Protein AF-A0A351RD23-F1 (afdb_monomer_lite)

Secondary structure (DSSP, 8-state):
---HHHHTS-HHHHHHHHHHHHTTS-HHHHHHHTT--GGGHHHHHHHHHT-HHHHHHHHHHHHHHHHHHHHHHHHHHHHTTTS--HHHHHHHHHHHHH-SB-TTSPBPPHHHHHHHHHHHHHHTT-S--------GGGPPPPP---------------

pLDDT: mean 89.77, std 11.48, range [40.06, 98.5]

Structure (mmCIF, N/CA/C/O backbone):
data_AF-A0A351RD23-F1
#
_entry.id   AF-A0A351RD23-F1
#
loop_
_atom_site.group_PDB
_atom_site.id
_atom_site.type_symbol
_atom_site.label_atom_id
_atom_site.label_alt_id
_atom_site.label_comp_id
_atom_site.label_asym_id
_atom_site.label_entity_id
_atom_site.label_seq_id
_atom_site.pdbx_PDB_ins_code
_atom_site.Cartn_x
_atom_site.Cartn_y
_atom_site.Cartn_z
_atom_site.occupancy
_atom_site.B_iso_or_equiv
_atom_site.auth_seq_id
_atom_site.auth_comp_id
_atom_site.auth_asym_id
_atom_site.auth_atom_id
_atom_site.pdbx_PDB_model_num
ATOM 1 N N . MET A 1 1 ? 8.915 -9.075 17.505 1.00 59.72 1 MET A N 1
ATOM 2 C CA . MET A 1 1 ? 8.393 -7.749 17.878 1.00 59.72 1 MET A CA 1
ATOM 3 C C . MET A 1 1 ? 7.141 -8.028 18.682 1.00 59.72 1 MET A C 1
ATOM 5 O O . MET A 1 1 ? 6.246 -8.668 18.143 1.00 59.72 1 MET A O 1
ATOM 9 N N . ASP A 1 2 ? 7.167 -7.741 19.978 1.00 74.44 2 ASP A N 1
ATOM 10 C CA . ASP A 1 2 ? 6.003 -7.931 20.844 1.00 74.44 2 ASP A CA 1
ATOM 11 C C . ASP A 1 2 ? 5.145 -6.666 20.759 1.00 74.44 2 ASP A C 1
ATOM 13 O O . ASP A 1 2 ? 5.681 -5.569 20.907 1.00 74.44 2 ASP A O 1
ATOM 17 N N . PHE A 1 3 ? 3.862 -6.810 20.429 1.00 84.50 3 PHE A N 1
ATOM 18 C CA . PHE A 1 3 ? 2.944 -5.680 20.275 1.00 84.50 3 PHE A CA 1
ATOM 19 C C . PHE A 1 3 ? 2.149 -5.503 21.566 1.00 84.50 3 PHE A C 1
ATOM 21 O O . PHE A 1 3 ? 0.988 -5.916 21.683 1.00 84.50 3 PHE A O 1
ATOM 28 N N . GLU A 1 4 ? 2.820 -4.932 22.556 1.00 90.94 4 GLU A N 1
ATOM 29 C CA . GLU A 1 4 ? 2.365 -4.871 23.940 1.00 90.94 4 GLU A CA 1
ATOM 30 C C . GLU A 1 4 ? 1.127 -3.976 24.118 1.00 90.94 4 GLU A C 1
ATOM 32 O O . GLU A 1 4 ? 0.329 -4.185 25.035 1.00 90.94 4 GLU A O 1
ATOM 37 N N . ALA A 1 5 ? 0.911 -2.980 23.252 1.00 92.56 5 ALA A N 1
ATOM 38 C CA . ALA A 1 5 ? -0.316 -2.185 23.299 1.00 92.56 5 ALA A CA 1
ATOM 39 C C . ALA A 1 5 ? -1.466 -2.844 22.515 1.00 92.56 5 ALA A C 1
ATOM 41 O O . ALA A 1 5 ? -2.612 -2.820 22.975 1.00 92.56 5 ALA A O 1
ATOM 42 N N . LEU A 1 6 ? -1.192 -3.502 21.381 1.00 90.12 6 LEU A N 1
ATOM 43 C CA . LEU A 1 6 ? -2.211 -4.274 20.646 1.00 90.12 6 LEU A CA 1
ATOM 44 C C . LEU A 1 6 ? -2.715 -5.504 21.411 1.00 90.12 6 LEU A C 1
ATOM 46 O O . LEU A 1 6 ? -3.884 -5.883 21.245 1.00 90.12 6 LEU A O 1
ATOM 50 N N . SER A 1 7 ? -1.867 -6.142 22.222 1.00 92.81 7 SER A N 1
ATOM 51 C CA . SER A 1 7 ? -2.231 -7.305 23.046 1.00 92.81 7 SER A CA 1
ATOM 52 C C . SER A 1 7 ? -3.289 -6.952 24.101 1.00 92.81 7 SER A C 1
ATOM 54 O O . SER A 1 7 ? -4.148 -7.776 24.413 1.00 92.81 7 SER A O 1
ATOM 56 N N . LYS A 1 8 ? -3.303 -5.692 24.562 1.00 95.12 8 LYS A N 1
ATOM 57 C CA . LYS A 1 8 ? -4.259 -5.140 25.539 1.00 95.12 8 LYS A CA 1
ATOM 58 C C . LYS A 1 8 ? -5.629 -4.794 24.951 1.00 95.12 8 LYS A C 1
ATOM 60 O O . LYS A 1 8 ? -6.554 -4.490 25.707 1.00 95.12 8 LYS A O 1
ATOM 65 N N . LEU A 1 9 ? -5.784 -4.810 23.625 1.00 96.31 9 LEU A N 1
ATOM 66 C CA . LEU A 1 9 ? -7.067 -4.541 22.975 1.00 96.31 9 LEU A CA 1
ATOM 67 C C . LEU A 1 9 ? -7.957 -5.783 22.934 1.00 96.31 9 LEU A C 1
ATOM 69 O O . LEU A 1 9 ? -7.537 -6.865 22.529 1.00 96.31 9 LEU A O 1
ATOM 73 N N . THR A 1 10 ? -9.241 -5.590 23.239 1.00 96.75 10 THR A N 1
ATOM 74 C CA . THR A 1 10 ? -10.278 -6.583 22.922 1.00 96.75 10 THR A CA 1
ATOM 75 C C . THR A 1 10 ? -10.423 -6.755 21.407 1.00 96.75 10 THR A C 1
ATOM 77 O O . THR A 1 10 ? -10.099 -5.850 20.633 1.00 96.75 10 THR A O 1
ATOM 80 N N . SER A 1 11 ? -11.004 -7.873 20.961 1.00 96.69 11 SER A N 1
ATOM 81 C CA . SER A 1 11 ? -11.217 -8.141 19.531 1.00 96.69 11 SER A CA 1
ATOM 8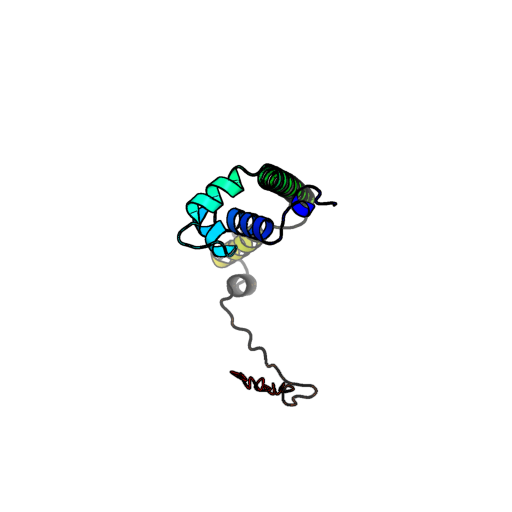2 C C . SER A 1 11 ? -11.983 -7.022 18.812 1.00 96.69 11 SER A C 1
ATOM 84 O O . SER A 1 11 ? -11.607 -6.649 17.704 1.00 96.69 11 SER A O 1
ATOM 86 N N . LYS A 1 12 ? -13.006 -6.424 19.448 1.00 95.94 12 LYS A N 1
ATOM 87 C CA . LYS A 1 12 ? -13.766 -5.304 18.857 1.00 95.94 12 LYS A CA 1
ATOM 88 C C . LYS A 1 12 ? -12.978 -3.993 18.814 1.00 95.94 12 LYS A C 1
ATOM 90 O O . LYS A 1 12 ? -13.067 -3.274 17.825 1.00 95.94 12 LYS A O 1
ATOM 95 N N . GLN A 1 13 ? -12.181 -3.686 19.840 1.00 97.88 13 GLN A N 1
ATOM 96 C CA . GLN A 1 13 ? -11.305 -2.505 19.827 1.00 97.88 13 GLN A CA 1
ATOM 97 C C . GLN A 1 13 ? -10.207 -2.631 18.769 1.00 97.88 13 GLN A C 1
ATOM 99 O O . GLN A 1 13 ? -9.901 -1.659 18.083 1.00 97.88 13 GLN A O 1
ATOM 104 N N . ARG A 1 14 ? -9.644 -3.834 18.608 1.00 97.06 14 ARG A N 1
ATOM 105 C CA . ARG A 1 14 ? -8.671 -4.121 17.553 1.00 97.06 14 ARG A CA 1
ATOM 106 C C . ARG A 1 14 ? -9.303 -3.959 16.175 1.00 97.06 14 ARG A C 1
ATOM 108 O O . ARG A 1 14 ? -8.744 -3.246 15.354 1.00 97.06 14 ARG A O 1
ATOM 115 N N . ALA A 1 15 ? -10.490 -4.532 15.956 1.00 97.62 15 ALA A N 1
ATOM 116 C CA . ALA A 1 15 ? -11.236 -4.353 14.710 1.00 97.62 15 ALA A CA 1
ATOM 117 C C . ALA A 1 15 ? -11.523 -2.869 14.420 1.00 97.62 15 ALA A C 1
ATOM 119 O O . ALA A 1 15 ? -11.322 -2.414 13.296 1.00 97.62 15 ALA A O 1
ATOM 120 N N . PHE A 1 16 ? -11.914 -2.094 15.439 1.00 98.50 16 PHE A N 1
ATOM 121 C CA . PHE A 1 16 ? -12.093 -0.648 15.312 1.00 98.50 16 PHE A CA 1
ATOM 122 C C . PHE A 1 16 ? -10.810 0.041 14.851 1.00 98.50 16 PHE A C 1
ATOM 124 O O . PHE A 1 16 ? -10.842 0.755 13.854 1.00 98.50 16 PHE A O 1
ATOM 131 N N . LEU A 1 17 ? -9.683 -0.203 15.526 1.00 97.25 17 LEU A N 1
ATOM 132 C CA . LEU A 1 17 ? -8.403 0.407 15.168 1.00 97.25 17 LEU A CA 1
ATOM 133 C C . LEU A 1 17 ? -7.969 0.019 13.746 1.00 97.25 17 LEU A C 1
ATOM 135 O O . LEU A 1 17 ? -7.545 0.881 12.981 1.00 97.25 17 LEU A O 1
ATOM 139 N N . THR A 1 18 ? -8.134 -1.249 13.360 1.00 96.81 18 THR A N 1
ATOM 140 C CA . THR A 1 18 ? -7.842 -1.725 12.002 1.00 96.81 18 THR A CA 1
ATOM 141 C C . THR A 1 18 ? -8.657 -0.970 10.953 1.00 96.81 18 THR A C 1
ATOM 143 O O . THR A 1 18 ? -8.088 -0.451 9.993 1.00 96.81 18 THR A O 1
ATOM 146 N N . HIS A 1 19 ? -9.975 -0.857 11.133 1.00 98.12 19 HIS A N 1
ATOM 147 C CA . HIS A 1 19 ? -10.814 -0.131 10.182 1.00 98.12 19 HIS A CA 1
ATOM 148 C C . HIS A 1 19 ? -10.546 1.370 10.187 1.00 98.12 19 HIS A C 1
ATOM 150 O O . HIS A 1 19 ? -10.566 1.982 9.125 1.00 98.12 19 HIS A O 1
ATOM 156 N N . TYR A 1 20 ? -10.250 1.948 11.349 1.00 97.81 20 TYR A N 1
ATOM 157 C CA . TYR A 1 20 ? -9.914 3.361 11.492 1.00 97.81 20 TYR A CA 1
ATOM 158 C C . TYR A 1 20 ? -8.645 3.725 10.718 1.00 97.81 20 TYR A C 1
ATOM 160 O O . TYR A 1 20 ? -8.617 4.712 9.988 1.00 97.81 20 TYR A O 1
ATOM 168 N N . LEU A 1 21 ? -7.603 2.895 10.805 1.00 95.12 21 LEU A N 1
ATOM 169 C CA . LEU A 1 21 ? -6.382 3.089 10.022 1.00 95.12 21 LEU A CA 1
ATOM 170 C C . LEU A 1 21 ? -6.619 2.853 8.521 1.00 95.12 21 LEU A C 1
ATOM 172 O O . LEU A 1 21 ? -6.053 3.563 7.695 1.00 95.12 21 LEU A O 1
ATOM 176 N N . GLY A 1 22 ? -7.476 1.894 8.162 1.00 95.38 22 GLY A N 1
ATOM 177 C CA . GLY A 1 22 ? -7.763 1.548 6.767 1.00 95.38 22 GLY A CA 1
ATOM 178 C C . GLY A 1 22 ? -8.716 2.499 6.034 1.00 95.38 22 GLY A C 1
ATOM 179 O O . GLY A 1 22 ? -8.737 2.500 4.807 1.00 95.38 22 GLY A O 1
ATOM 180 N N . ASN A 1 23 ? -9.512 3.300 6.749 1.00 96.31 23 ASN A N 1
ATOM 181 C CA . ASN A 1 23 ? -10.564 4.137 6.160 1.00 96.31 23 ASN A CA 1
ATOM 182 C C . ASN A 1 23 ? -10.261 5.645 6.174 1.00 96.31 23 ASN A C 1
ATOM 184 O O . ASN A 1 23 ? -11.175 6.451 6.003 1.00 96.31 23 ASN A O 1
ATOM 188 N N . GLY A 1 24 ? -8.997 6.024 6.384 1.00 94.31 24 GLY A N 1
ATOM 189 C CA . GLY A 1 24 ? -8.597 7.428 6.464 1.00 94.31 24 GLY A CA 1
ATOM 190 C C . GLY A 1 24 ? -9.001 8.102 7.776 1.00 94.31 24 GLY A C 1
ATOM 191 O O . GLY A 1 24 ? -9.258 9.300 7.776 1.00 94.31 24 GLY A O 1
ATOM 192 N N . GLN A 1 25 ? -9.047 7.347 8.881 1.00 96.31 25 GLN A N 1
ATOM 193 C CA . GLN A 1 25 ? -9.345 7.852 10.225 1.00 96.31 25 GLN A CA 1
ATOM 194 C C . GLN A 1 25 ? -10.784 8.377 10.384 1.00 96.31 25 GLN A C 1
ATOM 196 O O . GLN A 1 25 ? -11.061 9.313 11.134 1.00 96.31 25 GLN A O 1
ATOM 201 N N . ASP A 1 26 ? -11.740 7.722 9.723 1.00 97.94 26 ASP A N 1
ATOM 202 C CA . ASP A 1 26 ? -13.171 7.942 9.932 1.00 97.94 26 ASP A CA 1
ATOM 203 C C . ASP A 1 26 ? -13.672 7.038 11.069 1.00 97.94 26 ASP A C 1
ATOM 205 O O . ASP A 1 26 ? -13.953 5.846 10.893 1.00 97.94 26 ASP A O 1
ATOM 209 N N . GLY A 1 27 ? -13.785 7.617 12.267 1.00 98.00 27 GLY A N 1
ATOM 210 C CA . GLY A 1 27 ? -14.187 6.896 13.475 1.00 98.00 27 GLY A CA 1
ATOM 211 C C . GLY A 1 27 ? -15.579 6.267 13.379 1.00 98.00 27 GLY A C 1
ATOM 212 O O . GLY A 1 27 ? -15.772 5.138 13.826 1.00 98.00 27 GLY A O 1
ATOM 213 N N . THR A 1 28 ? -16.553 6.947 12.768 1.00 98.19 28 THR A N 1
ATOM 214 C CA . THR A 1 28 ? -17.926 6.418 12.695 1.00 98.19 28 THR A CA 1
ATOM 215 C C . THR A 1 28 ? -17.975 5.204 11.773 1.00 98.19 28 THR A C 1
ATOM 217 O O . THR A 1 28 ? -18.502 4.162 12.167 1.00 98.19 28 THR A O 1
ATOM 220 N N . LYS A 1 29 ? -17.359 5.289 10.585 1.00 98.31 29 LYS A N 1
ATOM 221 C CA . LYS A 1 29 ? -17.266 4.139 9.672 1.00 98.31 29 LYS A CA 1
ATOM 222 C C . LYS A 1 29 ? -16.471 2.988 10.278 1.00 98.31 29 LYS A C 1
ATOM 224 O O . LYS A 1 29 ? -16.842 1.834 10.091 1.00 98.31 29 LYS A O 1
ATOM 229 N N . ALA A 1 30 ? -15.412 3.289 11.029 1.00 98.44 30 ALA A N 1
ATOM 230 C CA . ALA A 1 30 ? -14.609 2.273 11.697 1.00 98.44 30 ALA A CA 1
ATOM 231 C C . ALA A 1 30 ? -15.397 1.534 12.784 1.00 98.44 30 ALA A C 1
ATOM 233 O O . ALA A 1 30 ? -15.301 0.314 12.889 1.00 98.44 30 ALA A O 1
ATOM 234 N N . ALA A 1 31 ? -16.214 2.250 13.564 1.00 98.38 31 ALA A N 1
ATOM 235 C CA . ALA A 1 31 ? -17.080 1.650 14.575 1.00 98.38 31 ALA A CA 1
ATOM 236 C C . ALA A 1 31 ? -18.147 0.742 13.950 1.00 98.38 31 ALA A C 1
ATOM 238 O O . ALA A 1 31 ? -18.345 -0.374 14.429 1.00 98.38 31 ALA A O 1
ATOM 239 N N . ILE A 1 32 ? -18.784 1.171 12.857 1.00 98.25 32 ILE A N 1
ATOM 240 C CA . ILE A 1 32 ? -19.747 0.331 12.125 1.00 98.25 32 ILE A CA 1
ATOM 241 C C . ILE A 1 32 ? -19.055 -0.935 11.608 1.00 98.25 32 ILE A C 1
ATOM 243 O O . ILE A 1 32 ? -19.497 -2.046 11.891 1.00 98.25 32 ILE A O 1
ATOM 247 N N . ALA A 1 33 ? -17.917 -0.779 10.925 1.00 97.88 33 ALA A N 1
ATOM 248 C CA . ALA A 1 33 ? -17.166 -1.900 10.364 1.00 97.88 33 ALA A CA 1
ATOM 249 C C . ALA A 1 33 ? -16.658 -2.880 11.441 1.00 97.88 33 ALA A C 1
ATOM 251 O O . ALA A 1 33 ? -16.645 -4.088 11.229 1.00 97.88 33 ALA A O 1
ATOM 252 N N . ALA A 1 34 ? -16.330 -2.383 12.636 1.00 97.56 34 ALA A N 1
ATOM 253 C CA . ALA A 1 34 ? -15.947 -3.197 13.789 1.00 97.56 34 ALA A CA 1
ATOM 254 C C . ALA A 1 34 ? -17.126 -3.889 14.508 1.00 97.56 34 ALA A C 1
ATOM 256 O O . ALA A 1 34 ? -16.925 -4.556 15.530 1.00 97.56 34 ALA A O 1
ATOM 257 N N . GLY A 1 35 ? -18.358 -3.735 14.012 1.00 96.75 35 GLY A N 1
ATOM 258 C CA . GLY A 1 35 ? -19.550 -4.388 14.554 1.00 96.75 35 GLY A CA 1
ATOM 259 C C . GLY A 1 35 ? -20.121 -3.710 15.804 1.00 96.75 35 GLY A C 1
ATOM 260 O O . GLY A 1 35 ? -20.648 -4.391 16.699 1.00 96.75 35 GLY A O 1
ATOM 261 N N . TYR A 1 36 ? -19.984 -2.386 15.915 1.00 96.56 36 TYR A N 1
ATOM 262 C CA . TYR A 1 36 ? -20.776 -1.574 16.842 1.00 96.56 36 TYR A CA 1
ATOM 263 C C . TYR A 1 36 ? -22.108 -1.177 16.192 1.00 96.56 36 TYR A C 1
ATOM 265 O O . TYR A 1 36 ? -22.224 -1.123 14.976 1.00 96.56 36 TYR A O 1
ATOM 273 N N . SER A 1 37 ? -23.125 -0.900 17.013 1.00 96.56 37 SER A N 1
ATOM 274 C CA . SER A 1 37 ? -24.447 -0.486 16.523 1.00 96.56 37 SER A CA 1
ATOM 275 C C . SER A 1 37 ? -24.363 0.806 15.715 1.00 96.56 37 SER A C 1
ATOM 277 O O . SER A 1 37 ? -23.901 1.815 16.248 1.00 96.56 37 SER A O 1
ATOM 279 N N . ASP A 1 38 ? -24.903 0.802 14.495 1.00 96.88 38 ASP A N 1
ATOM 280 C CA . ASP A 1 38 ? -24.958 1.965 13.600 1.00 96.88 38 ASP A CA 1
ATOM 281 C C . ASP A 1 38 ? -25.535 3.200 14.292 1.00 96.88 38 ASP A C 1
ATOM 283 O O . ASP A 1 38 ? -24.970 4.290 14.228 1.00 96.88 38 ASP A O 1
ATOM 287 N N . LYS A 1 39 ? -26.622 3.013 15.054 1.00 96.69 39 LYS A N 1
ATOM 288 C CA . LYS A 1 39 ? -27.302 4.098 15.781 1.00 96.69 39 LYS A CA 1
ATOM 289 C C . LYS A 1 39 ? -26.420 4.750 16.847 1.00 96.69 39 LYS A C 1
ATOM 291 O O . LYS A 1 39 ? -26.660 5.892 17.222 1.00 96.69 39 LYS A O 1
ATOM 296 N N . ALA A 1 40 ? -25.434 4.023 17.370 1.00 95.38 40 ALA A N 1
ATOM 297 C CA . ALA A 1 40 ? -24.532 4.493 18.416 1.00 95.38 40 ALA A CA 1
ATOM 298 C C . ALA A 1 40 ? -23.080 4.644 17.934 1.00 95.38 40 ALA A C 1
ATOM 300 O O . ALA A 1 40 ? -22.218 4.988 18.744 1.00 95.38 40 ALA A O 1
ATOM 301 N N . ALA A 1 41 ? -22.796 4.404 16.650 1.00 97.25 41 ALA A N 1
ATOM 302 C CA . ALA A 1 41 ? -21.443 4.268 16.126 1.00 97.25 41 ALA A CA 1
ATOM 303 C C . ALA A 1 41 ? -20.585 5.507 16.385 1.00 97.25 41 ALA A C 1
ATOM 305 O O . ALA A 1 41 ? -19.464 5.374 16.862 1.00 97.25 41 ALA A O 1
ATOM 306 N N . SER A 1 42 ? -21.124 6.711 16.182 1.00 97.56 42 SER A N 1
ATOM 307 C CA . SER A 1 42 ? -20.390 7.955 16.449 1.00 97.56 42 SER A CA 1
ATOM 308 C C . SER A 1 42 ? -20.040 8.129 17.930 1.00 97.56 42 SER A C 1
ATOM 310 O O . SER A 1 42 ? -18.925 8.526 18.261 1.00 97.56 42 SER A O 1
ATOM 312 N N . LYS A 1 43 ? -20.954 7.771 18.843 1.00 98.06 43 LYS A N 1
ATOM 313 C CA . LYS A 1 43 ? -20.682 7.811 20.290 1.00 98.06 43 LYS A CA 1
ATOM 314 C C . LYS A 1 43 ? -19.634 6.768 20.681 1.00 98.06 43 LYS A C 1
ATOM 316 O O . LYS A 1 43 ? -18.733 7.075 21.453 1.00 98.06 43 LYS A O 1
ATOM 321 N N . GLN A 1 44 ? -19.735 5.557 20.133 1.00 98.06 44 GLN A N 1
ATOM 322 C CA . GLN A 1 44 ? -18.762 4.489 20.370 1.00 98.06 44 GLN A CA 1
ATOM 323 C C . GLN A 1 44 ? -17.381 4.866 19.838 1.00 98.06 44 GLN A C 1
ATOM 325 O O . GLN A 1 44 ? -16.401 4.720 20.558 1.00 98.06 44 GLN A O 1
ATOM 330 N N . ALA A 1 45 ? -17.306 5.424 18.630 1.00 98.12 45 ALA A N 1
ATOM 331 C CA . ALA A 1 45 ? -16.074 5.934 18.049 1.00 98.12 45 ALA A CA 1
ATOM 332 C C . ALA A 1 45 ? -15.427 6.981 18.959 1.00 98.12 45 ALA A C 1
ATOM 334 O O . ALA A 1 45 ? -14.253 6.857 19.286 1.00 98.12 45 ALA A O 1
ATOM 335 N N . TYR A 1 46 ? -16.201 7.956 19.448 1.00 98.12 46 TYR A N 1
ATOM 336 C CA . TYR A 1 46 ? -15.701 8.945 20.403 1.00 98.12 46 TYR A CA 1
ATOM 337 C C . TYR A 1 46 ? -15.138 8.287 21.672 1.00 98.12 46 TYR A C 1
ATOM 339 O O . TYR A 1 46 ? -14.033 8.612 22.101 1.00 98.12 46 TYR A O 1
ATOM 347 N N . THR A 1 47 ? -15.855 7.330 22.267 1.00 98.12 47 THR A N 1
ATOM 348 C CA . THR A 1 47 ? -15.370 6.603 23.450 1.00 98.12 47 THR A CA 1
ATOM 349 C C . THR A 1 47 ? -14.095 5.807 23.161 1.00 98.12 47 THR A C 1
ATOM 351 O O . THR A 1 47 ? -13.182 5.805 23.981 1.00 98.12 47 THR A O 1
ATOM 354 N N . LEU A 1 48 ? -14.010 5.150 22.004 1.00 98.12 48 LEU A N 1
ATOM 355 C CA . LEU A 1 48 ? -12.858 4.345 21.596 1.00 98.12 48 LEU A CA 1
ATOM 356 C C . LEU A 1 48 ? -11.626 5.207 21.315 1.00 98.12 48 LEU A C 1
ATOM 358 O O . LEU A 1 48 ? -10.539 4.854 21.756 1.00 98.12 48 LEU A O 1
ATOM 362 N N . LEU A 1 49 ? -11.791 6.356 20.660 1.00 97.56 49 LEU A N 1
ATOM 363 C CA . LEU A 1 49 ? -10.696 7.295 20.386 1.00 97.56 49 LEU A CA 1
ATOM 364 C C . LEU A 1 49 ? -10.131 7.943 21.657 1.00 97.56 49 LEU A C 1
ATOM 366 O O . LEU A 1 49 ? -8.974 8.355 21.671 1.00 97.56 49 LEU A O 1
ATOM 370 N N . ASN A 1 50 ? -10.926 7.999 22.728 1.00 97.81 50 ASN A N 1
ATOM 371 C CA . ASN A 1 50 ? -10.499 8.456 24.052 1.00 97.81 50 ASN A CA 1
ATOM 372 C C . ASN A 1 50 ? -10.080 7.305 24.985 1.00 97.81 50 ASN A C 1
ATOM 374 O O . ASN A 1 50 ? -9.735 7.541 26.141 1.00 97.81 50 ASN A O 1
ATOM 378 N N . ASN A 1 51 ? -10.125 6.051 24.523 1.00 97.62 51 ASN A N 1
ATOM 379 C CA . ASN A 1 51 ? -9.704 4.916 25.331 1.00 97.62 51 ASN A CA 1
ATOM 380 C C . ASN A 1 51 ? -8.163 4.840 25.364 1.00 97.62 51 ASN A C 1
ATOM 382 O O . ASN A 1 51 ? -7.547 4.735 24.300 1.00 97.62 51 ASN A O 1
ATOM 386 N N . PRO A 1 52 ? -7.527 4.816 26.550 1.00 97.50 52 PRO A N 1
ATOM 387 C CA . PRO A 1 52 ? -6.069 4.871 26.659 1.00 97.50 52 PRO A CA 1
ATOM 388 C C . PRO A 1 52 ? -5.361 3.674 26.010 1.00 97.50 52 PRO A C 1
ATOM 390 O O . PRO A 1 52 ? -4.292 3.844 25.429 1.00 97.50 52 PRO A O 1
ATOM 393 N N . ASN A 1 53 ? -5.965 2.481 26.023 1.00 96.88 53 ASN A N 1
ATOM 394 C CA . ASN A 1 53 ? -5.377 1.309 25.368 1.00 96.88 53 ASN A CA 1
ATOM 395 C C . ASN A 1 53 ? -5.427 1.445 23.839 1.00 96.88 53 ASN A C 1
ATOM 397 O O . ASN A 1 53 ? -4.469 1.093 23.158 1.00 96.88 53 ASN A O 1
ATOM 401 N N . VAL A 1 54 ? -6.524 1.989 23.294 1.00 97.44 54 VAL A N 1
ATOM 402 C CA . VAL A 1 54 ? -6.661 2.243 21.847 1.00 97.44 54 VAL A CA 1
ATOM 403 C C . VAL A 1 54 ? -5.674 3.317 21.395 1.00 97.44 54 VAL A C 1
ATOM 405 O O . VAL A 1 54 ? -5.035 3.153 20.360 1.00 97.44 54 VAL A O 1
ATOM 408 N N . GLN A 1 55 ? -5.496 4.380 22.182 1.00 97.38 55 GLN A N 1
ATOM 409 C CA . GLN A 1 55 ? -4.514 5.428 21.896 1.00 97.38 55 GLN A CA 1
ATOM 410 C C . GLN A 1 55 ? -3.075 4.903 21.936 1.00 97.38 55 GLN A C 1
ATOM 412 O O . GLN A 1 55 ? -2.292 5.200 21.036 1.00 97.38 55 GLN A O 1
ATOM 417 N N . ALA A 1 56 ? -2.736 4.087 22.939 1.00 96.50 56 ALA A N 1
ATOM 418 C CA . ALA A 1 56 ? -1.422 3.458 23.033 1.00 96.50 56 ALA A CA 1
ATOM 419 C C . ALA A 1 56 ? -1.146 2.549 21.825 1.00 96.50 56 ALA A C 1
ATOM 421 O O . ALA A 1 56 ? -0.090 2.654 21.208 1.00 96.50 56 ALA A O 1
ATOM 422 N N . ALA A 1 57 ? -2.120 1.721 21.437 1.00 96.25 57 ALA A N 1
ATOM 423 C CA . ALA A 1 57 ? -2.010 0.851 20.270 1.00 96.25 57 ALA A CA 1
ATOM 424 C C . ALA A 1 57 ? -1.909 1.632 18.951 1.00 96.25 57 ALA A C 1
ATOM 426 O O . ALA A 1 57 ? -1.155 1.248 18.061 1.00 96.25 57 ALA A O 1
ATOM 427 N N . TRP A 1 58 ? -2.632 2.746 18.811 1.00 95.81 58 TRP A N 1
ATOM 428 C CA . TRP A 1 58 ? -2.498 3.613 17.640 1.00 95.81 58 TRP A CA 1
ATOM 429 C C . TRP A 1 58 ? -1.091 4.214 17.549 1.00 95.81 58 TRP A C 1
ATOM 431 O O . TRP A 1 58 ? -0.480 4.182 16.479 1.00 95.81 58 TRP A O 1
ATOM 441 N N . LYS A 1 59 ? -0.553 4.705 18.669 1.00 94.62 59 LYS A N 1
ATOM 442 C CA . LYS A 1 59 ? 0.810 5.239 18.726 1.00 94.62 59 LYS A CA 1
ATOM 443 C C . LYS A 1 59 ? 1.851 4.175 18.364 1.00 94.62 59 LYS A C 1
ATOM 445 O O . LYS A 1 59 ? 2.671 4.430 17.488 1.00 94.62 59 LYS A O 1
ATOM 450 N N . GLU A 1 60 ? 1.763 2.986 18.962 1.00 93.88 60 GLU A N 1
ATOM 451 C CA . GLU A 1 60 ? 2.637 1.840 18.658 1.00 93.88 60 GLU A CA 1
ATOM 452 C C . GLU A 1 60 ? 2.605 1.498 17.156 1.00 93.88 60 GLU A C 1
ATOM 454 O O . GLU A 1 60 ? 3.647 1.370 16.515 1.00 93.88 60 GLU A O 1
ATOM 459 N N . MET A 1 61 ? 1.414 1.453 16.546 1.00 91.44 61 MET A N 1
ATOM 460 C CA . MET A 1 61 ? 1.267 1.220 15.103 1.00 91.44 61 MET A CA 1
ATOM 461 C C . MET A 1 61 ? 1.885 2.331 14.244 1.00 91.44 61 MET A C 1
ATOM 463 O O . MET A 1 61 ? 2.449 2.050 13.183 1.00 91.44 61 MET A O 1
ATOM 467 N N . GLY A 1 62 ? 1.796 3.589 14.679 1.00 90.12 62 GLY A N 1
ATOM 468 C CA . GLY A 1 62 ? 2.428 4.724 14.003 1.00 90.12 62 GLY A CA 1
ATOM 469 C C . GLY A 1 62 ? 3.957 4.661 14.052 1.00 90.12 62 GLY A C 1
ATOM 470 O O . GLY A 1 62 ? 4.618 4.912 13.042 1.00 90.12 62 GLY A O 1
ATOM 471 N N . GLU A 1 63 ? 4.520 4.272 15.195 1.00 90.75 63 GLU A N 1
ATOM 472 C CA . GLU A 1 63 ? 5.964 4.091 15.378 1.00 90.75 63 GLU A CA 1
ATOM 473 C C . GLU A 1 63 ? 6.489 2.956 14.495 1.00 90.75 63 GLU A C 1
ATOM 475 O O . GLU A 1 63 ? 7.420 3.167 13.720 1.00 90.75 63 GLU A O 1
ATOM 480 N N . VAL A 1 64 ? 5.823 1.797 14.503 1.00 89.62 64 VAL A N 1
ATOM 481 C CA . VAL A 1 64 ? 6.179 0.656 13.643 1.00 89.62 64 VAL A CA 1
ATOM 482 C C . VAL A 1 64 ? 6.095 1.026 12.163 1.00 89.62 64 VAL A C 1
ATOM 484 O O . VAL A 1 64 ? 6.999 0.695 11.396 1.00 89.62 64 VAL A O 1
ATOM 487 N N . THR A 1 65 ? 5.048 1.748 11.753 1.00 89.12 65 THR A N 1
ATOM 488 C CA . THR A 1 65 ? 4.904 2.217 10.365 1.00 89.12 65 THR A CA 1
ATOM 489 C C . THR A 1 65 ? 6.050 3.150 9.976 1.00 89.12 65 THR A C 1
ATOM 491 O O . THR A 1 65 ? 6.604 3.017 8.886 1.00 89.12 65 THR A O 1
ATOM 494 N N . SER A 1 66 ? 6.442 4.057 10.872 1.00 89.38 66 SER A N 1
ATOM 495 C CA . SER A 1 66 ? 7.543 4.999 10.646 1.00 89.38 66 SER A CA 1
ATOM 496 C C . SER A 1 66 ? 8.894 4.285 10.564 1.00 89.38 66 SER A C 1
ATOM 498 O O . SER A 1 66 ? 9.672 4.557 9.652 1.00 89.38 66 SER A O 1
ATOM 500 N N . SER A 1 67 ? 9.160 3.325 11.454 1.00 89.94 67 SER A N 1
ATOM 501 C CA . SER A 1 67 ? 10.375 2.502 11.414 1.00 89.94 67 SER A CA 1
ATOM 502 C C . SER A 1 67 ? 10.436 1.635 10.160 1.00 89.94 67 SER A C 1
ATOM 504 O O . SER A 1 67 ? 11.470 1.582 9.502 1.00 89.94 67 SER A O 1
ATOM 506 N N . HIS A 1 68 ? 9.327 0.991 9.786 1.00 90.19 68 HIS A N 1
ATOM 507 C CA . HIS A 1 68 ? 9.252 0.214 8.552 1.00 90.19 68 HIS A CA 1
ATOM 508 C C . HIS A 1 68 ? 9.484 1.103 7.326 1.00 90.19 68 HIS A C 1
ATOM 510 O O . HIS A 1 68 ? 10.236 0.729 6.431 1.00 90.19 68 HIS A O 1
ATOM 516 N N . HIS A 1 69 ? 8.896 2.302 7.303 1.00 90.12 69 HIS A N 1
ATOM 517 C CA . HIS A 1 69 ? 9.138 3.272 6.242 1.00 90.12 69 HIS A CA 1
ATOM 518 C C . HIS A 1 69 ? 10.615 3.679 6.163 1.00 90.12 69 HIS A C 1
ATOM 520 O O . HIS A 1 69 ? 11.176 3.664 5.072 1.00 90.12 69 HIS A O 1
ATOM 526 N N . ALA A 1 70 ? 11.258 3.975 7.295 1.00 92.31 70 ALA A N 1
ATOM 527 C CA . ALA A 1 70 ? 12.676 4.326 7.340 1.00 92.31 70 ALA A CA 1
ATOM 528 C C . ALA A 1 70 ? 13.567 3.202 6.789 1.00 92.31 70 ALA A C 1
ATOM 530 O O . ALA A 1 70 ? 14.402 3.463 5.930 1.00 92.31 70 ALA A O 1
ATOM 531 N N . ILE A 1 71 ? 13.327 1.953 7.200 1.00 93.19 71 ILE A N 1
ATOM 532 C CA . ILE A 1 71 ? 14.065 0.781 6.701 1.00 93.19 71 ILE A CA 1
ATOM 533 C C . ILE A 1 71 ? 13.861 0.610 5.192 1.00 93.19 71 ILE A C 1
ATOM 535 O O . ILE A 1 71 ? 14.813 0.381 4.452 1.00 93.19 71 ILE A O 1
ATOM 539 N N . VAL A 1 72 ? 12.620 0.729 4.708 1.00 90.75 72 VAL A N 1
ATOM 540 C CA . VAL A 1 72 ? 12.326 0.631 3.270 1.00 90.75 72 VAL A CA 1
ATOM 541 C C . VAL A 1 72 ? 13.042 1.732 2.489 1.00 90.75 72 VAL A C 1
ATOM 543 O O . VAL A 1 72 ? 13.538 1.469 1.395 1.00 90.75 72 VAL A O 1
ATOM 546 N N . THR A 1 73 ? 13.105 2.947 3.029 1.00 91.50 73 THR A N 1
ATOM 547 C CA . THR A 1 73 ? 13.836 4.065 2.423 1.00 91.50 73 THR A CA 1
ATOM 548 C C . THR A 1 73 ? 15.340 3.805 2.409 1.00 91.50 73 THR A C 1
ATOM 550 O O . THR A 1 73 ? 15.946 3.923 1.351 1.00 91.50 73 THR A O 1
ATOM 553 N N . GLU A 1 74 ? 15.923 3.347 3.516 1.00 93.31 74 GLU A N 1
ATOM 554 C CA . GLU A 1 74 ? 17.347 3.003 3.600 1.00 93.31 74 GLU A CA 1
ATOM 555 C C . GLU A 1 74 ? 17.725 1.902 2.602 1.00 93.31 74 GLU A C 1
ATOM 557 O O . GLU A 1 74 ? 18.687 2.047 1.853 1.00 93.31 74 GLU A O 1
ATOM 562 N N . ILE A 1 75 ? 16.928 0.831 2.512 1.00 91.00 75 ILE A N 1
ATOM 563 C CA . ILE A 1 75 ? 17.130 -0.228 1.514 1.00 91.00 75 ILE A CA 1
ATOM 564 C C . ILE A 1 75 ? 17.046 0.367 0.105 1.00 91.00 75 ILE A C 1
ATOM 566 O O . ILE A 1 75 ? 17.902 0.100 -0.736 1.00 91.00 75 ILE A O 1
ATOM 570 N N . ARG A 1 76 ? 16.037 1.198 -0.182 1.00 88.38 76 ARG A N 1
ATOM 571 C CA . ARG A 1 76 ? 15.925 1.842 -1.499 1.00 88.38 76 ARG A CA 1
ATOM 572 C C . ARG A 1 76 ? 17.167 2.659 -1.832 1.00 88.38 76 ARG A C 1
ATOM 574 O O . ARG A 1 76 ? 17.675 2.512 -2.934 1.00 88.38 76 ARG A O 1
ATOM 581 N N . GLU A 1 77 ? 17.668 3.465 -0.904 1.00 90.88 77 GLU A N 1
ATOM 582 C CA . GLU A 1 77 ? 18.863 4.292 -1.099 1.00 90.88 77 GLU A CA 1
ATOM 583 C C . GLU A 1 77 ? 20.130 3.444 -1.268 1.00 90.88 77 GLU A C 1
ATOM 585 O O . GLU A 1 77 ? 20.905 3.677 -2.196 1.00 90.88 77 GLU A O 1
ATOM 590 N N . GLN A 1 78 ? 20.308 2.411 -0.439 1.00 91.50 78 GLN A N 1
ATOM 591 C CA . GLN A 1 78 ? 21.447 1.495 -0.501 1.00 91.50 78 GLN A CA 1
ATOM 592 C C . GLN A 1 78 ? 21.551 0.801 -1.865 1.00 91.50 78 GLN A C 1
ATOM 594 O O . GLN A 1 78 ? 22.648 0.632 -2.402 1.00 91.50 78 GLN A O 1
ATOM 599 N N . TYR A 1 79 ? 20.416 0.372 -2.420 1.00 88.12 79 TYR A N 1
ATOM 600 C CA . TYR A 1 79 ? 20.385 -0.396 -3.662 1.00 88.12 79 TYR A CA 1
ATOM 601 C C . TYR A 1 79 ? 20.072 0.444 -4.909 1.00 88.12 79 TYR A C 1
ATOM 603 O O . TYR A 1 79 ? 20.174 -0.095 -6.010 1.00 88.12 79 TYR A O 1
ATOM 611 N N . ALA A 1 80 ? 19.772 1.744 -4.780 1.00 86.50 80 ALA A N 1
ATOM 612 C CA . ALA A 1 80 ? 19.400 2.617 -5.902 1.00 86.50 80 ALA A CA 1
ATOM 613 C C . ALA A 1 80 ? 20.454 2.664 -7.020 1.00 86.50 80 ALA A C 1
ATOM 615 O O . ALA A 1 80 ? 20.106 2.728 -8.193 1.00 86.50 80 ALA A O 1
ATOM 616 N N . ALA A 1 81 ? 21.744 2.585 -6.681 1.00 87.12 81 ALA A N 1
ATOM 617 C CA . ALA A 1 81 ? 22.818 2.591 -7.677 1.00 87.12 81 ALA A CA 1
ATOM 618 C C . ALA A 1 81 ? 22.920 1.282 -8.487 1.00 87.12 81 ALA A C 1
ATOM 620 O O . ALA A 1 81 ? 23.500 1.271 -9.569 1.00 87.12 81 ALA A O 1
ATOM 621 N N . ASN A 1 82 ? 22.383 0.176 -7.960 1.00 91.44 82 ASN A N 1
ATOM 622 C CA . ASN A 1 82 ? 22.558 -1.165 -8.525 1.00 91.44 82 ASN A CA 1
ATOM 623 C C . ASN A 1 82 ? 21.266 -1.739 -9.115 1.00 91.44 82 ASN A C 1
ATOM 625 O O . ASN A 1 82 ? 21.317 -2.622 -9.970 1.00 91.44 82 ASN A O 1
ATOM 629 N N . ILE A 1 83 ? 20.111 -1.281 -8.636 1.00 90.81 83 ILE A N 1
ATOM 630 C CA . ILE A 1 83 ? 18.798 -1.789 -9.019 1.00 90.81 83 ILE A CA 1
ATOM 631 C C . ILE A 1 83 ? 17.971 -0.617 -9.529 1.00 90.81 83 ILE A C 1
ATOM 633 O O . ILE A 1 83 ? 17.552 0.238 -8.753 1.00 90.81 83 ILE A O 1
ATOM 637 N N . ALA A 1 84 ? 17.694 -0.621 -10.832 1.00 90.75 84 ALA A N 1
ATOM 638 C CA . ALA A 1 84 ? 16.773 0.335 -11.424 1.00 90.75 84 ALA A CA 1
ATOM 639 C C . ALA A 1 84 ? 15.368 0.150 -10.835 1.00 90.75 84 ALA A C 1
ATOM 641 O O . ALA A 1 84 ? 14.845 -0.967 -10.744 1.00 90.75 84 ALA A O 1
ATOM 642 N N . SER A 1 85 ? 14.734 1.256 -10.466 1.00 90.44 85 SER A N 1
ATOM 643 C CA . SER A 1 85 ? 13.332 1.267 -10.081 1.00 90.44 85 SER A CA 1
ATOM 644 C C . SER A 1 85 ? 12.437 0.918 -11.272 1.00 90.44 85 SER A C 1
ATOM 646 O O . SER A 1 85 ? 12.784 1.103 -12.440 1.00 90.44 85 SER A O 1
ATOM 648 N N . ILE A 1 86 ? 11.221 0.456 -10.978 1.00 92.75 86 ILE A N 1
ATOM 649 C CA . ILE A 1 86 ? 10.216 0.194 -12.015 1.00 92.75 86 ILE A CA 1
ATOM 650 C C . ILE A 1 86 ? 9.939 1.433 -12.882 1.00 92.75 86 ILE A C 1
ATOM 652 O O . ILE A 1 86 ? 9.714 1.294 -14.081 1.00 92.75 86 ILE A O 1
ATOM 656 N N . PHE A 1 87 ? 10.012 2.635 -12.301 1.00 92.94 87 PHE A N 1
ATOM 657 C CA . PHE A 1 87 ? 9.806 3.893 -13.016 1.00 92.94 87 PHE A CA 1
ATOM 658 C C . PHE A 1 87 ? 10.938 4.177 -14.003 1.00 92.94 87 PHE A C 1
ATOM 660 O O . PHE A 1 87 ? 10.662 4.524 -15.147 1.00 92.94 87 PHE A O 1
ATOM 667 N N . GLU A 1 88 ? 12.193 3.960 -13.605 1.00 93.12 88 GLU A N 1
ATOM 668 C CA . GLU A 1 88 ? 13.349 4.109 -14.500 1.00 93.12 88 GLU A CA 1
ATOM 669 C C . GLU A 1 88 ? 13.292 3.107 -15.659 1.00 93.12 88 GLU A C 1
ATOM 671 O O . GLU A 1 88 ? 13.531 3.468 -16.812 1.00 93.12 88 GLU A O 1
ATOM 676 N N . ILE A 1 89 ? 12.901 1.858 -15.383 1.00 94.94 89 ILE A N 1
ATOM 677 C CA . ILE A 1 89 ? 12.736 0.821 -16.412 1.00 94.94 89 ILE A CA 1
ATOM 678 C C . ILE A 1 89 ? 11.621 1.201 -17.404 1.00 94.94 89 ILE A C 1
ATOM 680 O O . ILE A 1 89 ? 11.811 1.118 -18.621 1.00 94.94 89 ILE A O 1
ATOM 684 N N . GLN A 1 90 ? 10.464 1.649 -16.906 1.00 96.81 90 GLN A N 1
ATOM 685 C CA . GLN A 1 90 ? 9.351 2.109 -17.744 1.00 96.81 90 GLN A CA 1
ATOM 686 C C . GLN A 1 90 ? 9.719 3.352 -18.560 1.00 96.81 90 GLN A C 1
ATOM 688 O O . GLN A 1 90 ? 9.343 3.454 -19.732 1.00 96.81 90 GLN A O 1
ATOM 693 N N . GLU A 1 91 ? 10.452 4.297 -17.970 1.00 95.00 91 GLU 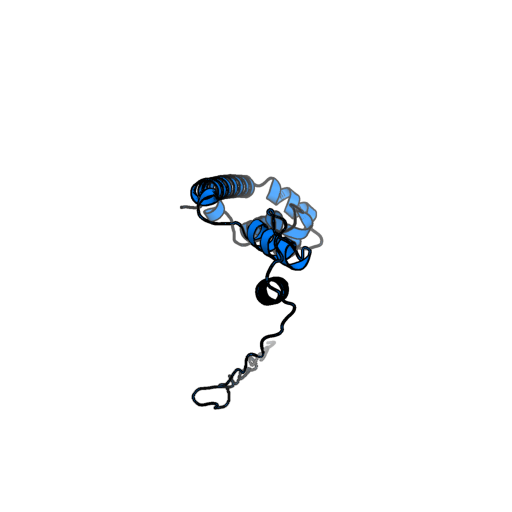A N 1
ATOM 694 C CA . GLU A 1 91 ? 10.939 5.488 -18.660 1.00 95.00 91 GLU A CA 1
ATOM 695 C C . GLU A 1 91 ? 11.892 5.099 -19.794 1.00 95.00 91 GLU A C 1
ATOM 697 O O . GLU A 1 91 ? 11.737 5.579 -20.919 1.00 95.00 91 GLU A O 1
ATOM 702 N N . PHE A 1 92 ? 12.827 4.181 -19.532 1.00 94.38 92 PHE A N 1
ATOM 703 C CA . PHE A 1 92 ? 13.749 3.657 -20.535 1.00 94.38 92 PHE A CA 1
ATOM 704 C C . PHE A 1 92 ? 13.003 3.033 -21.721 1.00 94.38 92 PHE A C 1
ATOM 706 O O . PHE A 1 92 ? 13.219 3.437 -22.866 1.00 94.38 92 PHE A O 1
ATOM 713 N N . TRP A 1 93 ? 12.067 2.112 -21.473 1.00 95.81 93 TRP A N 1
ATOM 714 C CA . TRP A 1 93 ? 11.260 1.534 -22.552 1.00 95.81 93 TRP A CA 1
ATOM 715 C C . TRP A 1 93 ? 10.442 2.600 -23.285 1.00 95.81 93 TRP A C 1
ATOM 717 O O . TRP A 1 93 ? 10.388 2.597 -24.513 1.00 95.81 93 TRP A O 1
ATOM 727 N N . THR A 1 94 ? 9.863 3.563 -22.564 1.00 95.44 94 THR A N 1
ATOM 728 C CA . THR A 1 94 ? 9.078 4.651 -23.166 1.00 95.44 94 THR A CA 1
ATOM 729 C C . THR A 1 94 ? 9.932 5.509 -24.098 1.00 95.44 94 THR A C 1
ATOM 731 O O . THR A 1 94 ? 9.483 5.857 -25.194 1.00 95.44 94 THR A O 1
ATOM 734 N N . LYS A 1 95 ? 11.175 5.821 -23.710 1.00 94.38 95 LYS A N 1
ATOM 735 C CA . LYS A 1 95 ? 12.141 6.543 -24.552 1.00 94.38 95 LYS A CA 1
ATOM 736 C C . LYS A 1 95 ? 12.436 5.775 -25.842 1.00 94.38 95 LYS A C 1
ATOM 738 O O . LYS A 1 95 ? 12.357 6.371 -26.917 1.00 94.38 95 LYS A O 1
ATOM 743 N N . LEU A 1 96 ? 12.683 4.464 -25.759 1.00 94.62 96 LEU A N 1
ATOM 744 C CA . LEU A 1 96 ? 12.915 3.615 -26.938 1.00 94.62 96 LEU A CA 1
ATOM 745 C C . LEU A 1 96 ? 11.709 3.583 -27.886 1.00 94.62 96 LEU A C 1
ATOM 747 O O . LEU A 1 96 ? 11.866 3.603 -29.106 1.00 94.62 96 LEU A O 1
ATOM 751 N N . VAL A 1 97 ? 10.489 3.544 -27.349 1.00 94.25 97 VAL A N 1
ATOM 752 C CA . VAL A 1 97 ? 9.277 3.539 -28.179 1.00 94.25 97 VAL A CA 1
ATOM 753 C C . VAL A 1 97 ? 9.087 4.886 -28.880 1.00 94.25 97 VAL A C 1
ATOM 755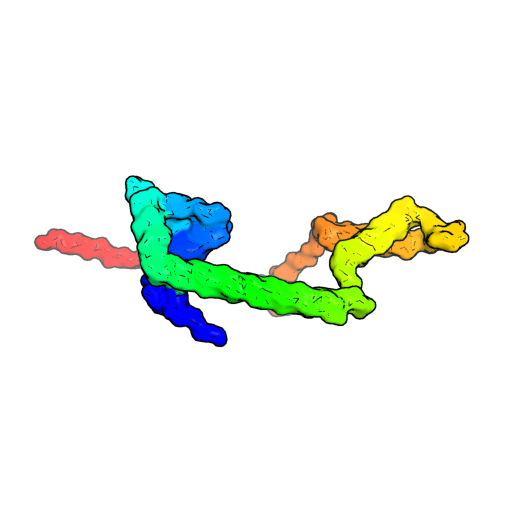 O O . VAL A 1 97 ? 8.796 4.919 -30.079 1.00 94.25 97 VAL A O 1
ATOM 758 N N . ARG A 1 98 ? 9.283 6.000 -28.165 1.00 93.75 98 ARG A N 1
ATOM 759 C CA . ARG A 1 98 ? 9.034 7.357 -28.681 1.00 93.75 98 ARG A CA 1
ATOM 760 C C . ARG A 1 98 ? 10.111 7.868 -29.637 1.00 93.75 98 ARG A C 1
ATOM 762 O O . ARG A 1 98 ? 9.775 8.620 -30.547 1.00 93.75 98 ARG A O 1
ATOM 769 N N . SER A 1 99 ? 11.369 7.471 -29.457 1.00 91.38 99 SER A N 1
ATOM 770 C CA . SER A 1 99 ? 12.475 7.881 -30.327 1.00 91.38 99 SER A CA 1
ATOM 771 C C . SER A 1 99 ? 12.821 6.802 -31.352 1.00 91.38 99 SER A C 1
ATOM 773 O O . SER A 1 99 ? 12.725 5.611 -31.076 1.00 91.38 99 SER A O 1
ATOM 775 N N . ASN A 1 100 ? 13.257 7.205 -32.545 1.00 89.31 100 ASN A N 1
ATOM 776 C CA . ASN A 1 100 ? 13.890 6.308 -33.517 1.00 89.31 100 ASN A CA 1
ATOM 777 C C . ASN A 1 100 ? 15.419 6.442 -33.536 1.00 89.31 100 ASN A C 1
ATOM 779 O O . ASN A 1 100 ? 16.064 5.716 -34.289 1.00 89.31 100 ASN A O 1
ATOM 783 N N . LYS A 1 101 ? 15.978 7.346 -32.723 1.00 91.75 101 LYS A N 1
ATOM 784 C CA . LYS A 1 101 ? 17.41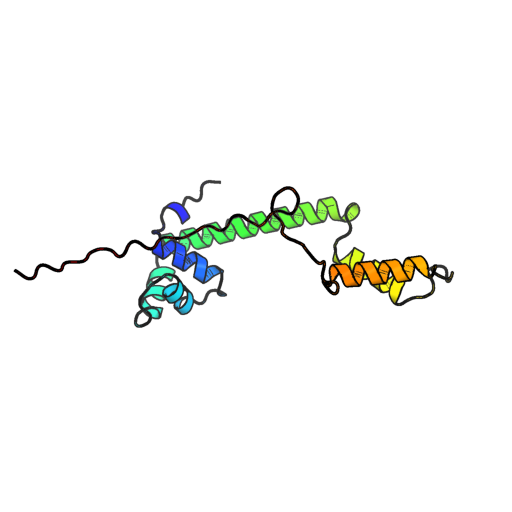1 7.610 -32.606 1.00 91.75 101 LYS A CA 1
ATOM 785 C C . LYS A 1 101 ? 17.870 7.632 -31.151 1.00 91.75 101 LYS A C 1
ATOM 787 O O . LYS A 1 101 ? 17.089 8.003 -30.272 1.00 91.75 101 LYS A O 1
ATOM 792 N N . ASP A 1 102 ? 19.101 7.215 -30.905 1.00 88.69 102 ASP A N 1
ATOM 793 C CA . ASP A 1 102 ? 19.728 7.275 -29.589 1.00 88.69 102 ASP A CA 1
ATOM 794 C C . ASP A 1 102 ? 20.347 8.655 -29.306 1.00 88.69 102 ASP A C 1
ATOM 796 O O . ASP A 1 102 ? 20.189 9.604 -30.079 1.00 88.69 102 ASP A O 1
ATOM 800 N N . GLU A 1 103 ? 21.025 8.774 -28.165 1.00 88.00 103 GLU A N 1
ATOM 801 C CA . GLU A 1 103 ? 21.694 10.004 -27.726 1.00 88.00 103 GLU A CA 1
ATOM 802 C C . GLU A 1 103 ? 22.829 10.461 -28.654 1.00 88.00 103 GLU A C 1
ATOM 804 O O . GLU A 1 103 ? 23.122 11.655 -28.713 1.00 88.00 103 GLU A O 1
ATOM 809 N N . ASN A 1 104 ? 23.413 9.545 -29.430 1.00 90.19 104 ASN A N 1
ATOM 810 C CA . ASN A 1 104 ? 24.455 9.840 -30.413 1.00 90.19 104 ASN A CA 1
ATOM 811 C C . ASN A 1 104 ? 23.866 10.217 -31.784 1.00 90.19 104 ASN A C 1
ATOM 813 O O . ASN A 1 104 ? 24.592 10.637 -32.685 1.00 90.19 104 ASN A O 1
ATOM 817 N N . GLY A 1 105 ? 22.542 10.113 -31.945 1.00 89.75 105 GLY A N 1
ATOM 818 C CA . GLY A 1 105 ? 21.830 10.392 -33.189 1.00 89.75 105 GLY A CA 1
ATOM 819 C C . GLY A 1 105 ? 21.752 9.200 -34.147 1.00 89.75 105 GLY A C 1
ATOM 820 O O . GLY A 1 105 ? 21.221 9.359 -35.257 1.00 89.75 105 GLY A O 1
ATOM 821 N N . ASP A 1 106 ? 22.221 8.027 -33.719 1.00 93.50 106 ASP A N 1
ATOM 822 C CA . ASP A 1 106 ? 22.171 6.785 -34.482 1.00 93.50 106 ASP A CA 1
ATOM 823 C C . ASP A 1 106 ? 20.790 6.146 -34.390 1.00 93.50 106 ASP A C 1
ATOM 825 O O . ASP A 1 106 ? 20.087 6.268 -33.389 1.00 93.50 106 ASP A O 1
ATOM 829 N N . TYR A 1 107 ? 20.368 5.453 -35.449 1.00 92.69 107 TYR A N 1
ATOM 830 C CA . TYR A 1 107 ? 19.058 4.808 -35.458 1.00 92.69 107 TYR A CA 1
ATOM 831 C C . TYR A 1 107 ? 19.000 3.638 -34.474 1.00 92.69 107 TYR A C 1
ATOM 833 O O . TYR A 1 107 ? 19.758 2.672 -34.576 1.00 92.69 107 TYR A O 1
ATOM 841 N N . ILE A 1 108 ? 18.010 3.677 -33.584 1.00 93.56 108 ILE A N 1
ATOM 842 C CA . ILE A 1 108 ? 17.695 2.560 -32.695 1.00 93.56 108 ILE A CA 1
ATOM 843 C C . ILE A 1 108 ? 17.081 1.448 -33.538 1.00 93.56 108 ILE A C 1
ATOM 845 O O . ILE A 1 108 ? 16.134 1.671 -34.302 1.00 93.56 108 ILE A O 1
ATOM 849 N N . LYS A 1 109 ? 17.588 0.226 -33.369 1.00 94.56 109 LYS A N 1
ATOM 850 C CA . LYS A 1 109 ? 17.070 -0.934 -34.090 1.00 94.56 109 LYS A CA 1
ATOM 851 C C . LYS A 1 109 ? 15.576 -1.142 -33.813 1.00 94.56 109 LYS A C 1
ATOM 853 O O . LYS A 1 109 ? 15.107 -1.036 -32.679 1.00 94.56 109 LYS A O 1
ATOM 858 N N . LEU A 1 110 ? 14.819 -1.450 -34.865 1.00 93.75 110 LEU A N 1
ATOM 859 C CA . LEU A 1 110 ? 13.363 -1.592 -34.789 1.00 93.75 110 LEU A CA 1
ATOM 860 C C . LEU A 1 110 ? 12.924 -2.716 -33.834 1.00 93.75 110 LEU A C 1
ATOM 862 O O . LEU A 1 110 ? 11.938 -2.554 -33.120 1.00 93.75 110 LEU A O 1
ATOM 866 N N . ASP A 1 111 ? 13.664 -3.822 -33.782 1.00 95.44 111 ASP A N 1
ATOM 867 C CA . ASP A 1 111 ? 13.415 -4.956 -32.883 1.00 95.44 111 ASP A CA 1
ATOM 868 C C . ASP A 1 111 ? 13.491 -4.553 -31.403 1.00 95.44 111 ASP A C 1
ATOM 870 O O . ASP A 1 111 ? 12.621 -4.930 -30.617 1.00 95.44 111 ASP A O 1
ATOM 874 N N . ALA A 1 112 ? 14.467 -3.720 -31.032 1.00 94.06 112 ALA A N 1
ATOM 875 C CA . ALA A 1 112 ? 14.591 -3.190 -29.677 1.00 94.06 112 ALA A CA 1
ATOM 876 C C . ALA A 1 112 ? 13.371 -2.337 -29.292 1.00 94.06 112 ALA A C 1
ATOM 878 O O . ALA A 1 112 ? 12.854 -2.448 -28.179 1.00 94.06 112 ALA A O 1
ATOM 879 N N . ARG A 1 113 ? 12.863 -1.531 -30.232 1.00 96.38 113 ARG A N 1
ATOM 880 C CA . ARG A 1 113 ? 11.675 -0.687 -30.024 1.00 96.38 113 ARG A CA 1
ATOM 881 C C . ARG A 1 113 ? 10.398 -1.516 -29.905 1.00 96.38 113 ARG A C 1
ATOM 883 O O . ARG A 1 113 ? 9.577 -1.241 -29.037 1.00 96.38 113 ARG A O 1
ATOM 890 N N . ILE A 1 114 ? 10.244 -2.553 -30.731 1.00 96.69 114 ILE A N 1
ATOM 891 C CA . ILE A 1 114 ? 9.114 -3.492 -30.639 1.00 96.69 114 ILE A CA 1
ATOM 892 C C . ILE A 1 114 ? 9.138 -4.219 -29.292 1.00 96.69 114 ILE A C 1
ATOM 894 O O . ILE A 1 114 ? 8.111 -4.283 -28.618 1.00 96.69 114 ILE A O 1
ATOM 898 N N . ARG A 1 115 ? 10.309 -4.698 -28.857 1.00 96.88 115 ARG A N 1
ATOM 899 C CA . ARG A 1 115 ? 10.455 -5.354 -27.553 1.00 96.88 115 ARG A CA 1
ATOM 900 C C . ARG A 1 115 ? 10.137 -4.406 -26.394 1.00 96.88 115 ARG A C 1
ATOM 902 O O . ARG A 1 115 ? 9.456 -4.814 -25.460 1.00 96.88 115 ARG A O 1
ATOM 909 N N . ALA A 1 116 ? 10.571 -3.148 -26.454 1.00 96.81 116 ALA A N 1
ATOM 910 C CA . ALA A 1 116 ? 10.216 -2.145 -25.450 1.00 96.81 116 ALA A CA 1
ATOM 911 C C . ALA A 1 116 ? 8.693 -1.911 -25.377 1.00 96.81 116 ALA A C 1
ATOM 913 O O . ALA A 1 116 ? 8.132 -1.876 -24.282 1.00 96.81 116 ALA A O 1
ATOM 914 N N . SER A 1 117 ? 8.013 -1.826 -26.528 1.00 97.06 117 SER A N 1
ATOM 915 C CA . SER A 1 117 ? 6.547 -1.720 -26.597 1.00 97.06 117 SER A CA 1
ATOM 916 C C . SER A 1 117 ? 5.845 -2.925 -25.971 1.00 97.06 117 SER A C 1
ATOM 918 O O . SER A 1 117 ? 4.898 -2.757 -25.206 1.00 97.06 117 SER A O 1
ATOM 920 N N . GLU A 1 118 ? 6.312 -4.139 -26.269 1.00 97.31 118 GLU A N 1
ATOM 921 C CA . GLU A 1 118 ? 5.763 -5.375 -25.704 1.00 97.31 118 GLU A CA 1
ATOM 922 C C . GLU A 1 118 ? 5.908 -5.404 -24.176 1.00 97.31 118 GLU A C 1
ATOM 924 O O . GLU A 1 118 ? 4.947 -5.699 -23.467 1.00 97.31 118 GLU A O 1
ATOM 929 N N . LEU A 1 119 ? 7.094 -5.068 -23.659 1.00 97.44 119 LEU A N 1
ATOM 930 C CA . LEU A 1 119 ? 7.373 -5.063 -22.222 1.00 97.44 119 LEU A CA 1
ATOM 931 C C . LEU A 1 119 ? 6.536 -4.019 -21.473 1.00 97.44 119 LEU A C 1
ATOM 933 O O . LEU A 1 119 ? 6.006 -4.325 -20.405 1.00 97.44 119 LEU A O 1
ATOM 937 N N . LEU A 1 120 ? 6.345 -2.828 -22.050 1.00 96.56 120 LEU A N 1
ATOM 938 C CA . LEU A 1 120 ? 5.427 -1.822 -21.507 1.00 96.56 120 LEU A CA 1
ATOM 939 C C . LEU A 1 120 ? 3.989 -2.334 -21.459 1.00 96.56 120 LEU A C 1
ATOM 941 O O . LEU A 1 120 ? 3.344 -2.253 -20.417 1.00 96.56 120 LEU A O 1
ATOM 945 N N . ALA A 1 121 ? 3.498 -2.911 -22.554 1.00 96.25 121 ALA A N 1
ATOM 946 C CA . ALA A 1 121 ? 2.138 -3.432 -22.616 1.00 96.25 121 ALA A CA 1
ATOM 947 C C . ALA A 1 121 ? 1.913 -4.588 -21.620 1.00 96.25 121 ALA A C 1
ATOM 949 O O . ALA A 1 121 ? 0.876 -4.629 -20.956 1.00 96.25 121 ALA A O 1
ATOM 950 N N . LYS A 1 122 ? 2.901 -5.475 -21.425 1.00 94.56 122 LYS A N 1
ATOM 951 C CA . LYS A 1 122 ? 2.867 -6.508 -20.371 1.00 94.56 122 LYS A CA 1
ATOM 952 C C . LYS A 1 122 ? 2.837 -5.899 -18.977 1.00 94.56 122 LYS A C 1
ATOM 954 O O . LYS A 1 122 ? 2.020 -6.299 -18.155 1.00 94.56 122 LYS A O 1
ATOM 959 N N . ASN A 1 123 ? 3.688 -4.911 -18.717 1.00 93.88 123 ASN A N 1
ATOM 960 C CA . ASN A 1 123 ? 3.731 -4.233 -17.428 1.00 93.88 123 ASN A CA 1
ATOM 961 C C . ASN A 1 123 ? 2.416 -3.495 -17.098 1.00 93.88 123 ASN A C 1
ATOM 963 O O . ASN A 1 123 ? 2.011 -3.460 -15.941 1.00 93.88 123 ASN A O 1
ATOM 967 N N . MET A 1 124 ? 1.720 -2.976 -18.114 1.00 92.88 124 MET A N 1
ATOM 968 C CA . MET A 1 124 ? 0.405 -2.335 -17.986 1.00 92.88 124 MET A CA 1
ATOM 969 C C . MET A 1 124 ? -0.770 -3.329 -17.954 1.00 92.88 124 MET A C 1
ATOM 971 O O . MET A 1 124 ? -1.920 -2.901 -17.898 1.00 92.88 124 MET A O 1
ATOM 975 N N . GLY A 1 125 ? -0.511 -4.641 -18.013 1.00 92.69 125 GLY A N 1
ATOM 976 C CA . GLY A 1 125 ? -1.559 -5.664 -18.022 1.00 92.69 125 GLY A CA 1
ATOM 977 C C . GLY A 1 125 ? -2.432 -5.651 -19.282 1.00 92.69 125 GLY A C 1
ATOM 978 O O . GLY A 1 125 ? -3.588 -6.057 -19.229 1.00 92.69 125 GLY A O 1
ATOM 979 N N . MET A 1 126 ? -1.914 -5.171 -20.419 1.00 95.25 126 MET A N 1
ATOM 980 C CA . MET A 1 126 ? -2.665 -5.107 -21.684 1.00 95.25 126 MET A CA 1
ATOM 981 C C . MET A 1 126 ? -2.869 -6.478 -22.341 1.00 95.25 126 MET A C 1
ATOM 983 O O . MET A 1 126 ? -3.702 -6.611 -23.237 1.00 95.25 126 MET A O 1
ATOM 987 N N . PHE A 1 127 ? -2.101 -7.486 -21.928 1.00 91.94 127 PHE A N 1
ATOM 988 C CA . PHE A 1 127 ? -2.234 -8.856 -22.410 1.00 91.94 127 PHE A CA 1
ATOM 989 C C . PHE A 1 127 ? -2.974 -9.705 -21.381 1.00 91.94 127 PHE A C 1
ATOM 991 O O . PHE A 1 127 ? -2.726 -9.600 -20.181 1.00 91.94 127 PHE A O 1
ATOM 998 N N . VAL A 1 128 ? -3.861 -10.569 -21.870 1.00 87.12 128 VAL A N 1
ATOM 999 C CA . VAL A 1 128 ? -4.509 -11.601 -21.062 1.00 87.12 128 VAL A CA 1
ATOM 1000 C C . VAL A 1 128 ? -3.807 -12.918 -21.347 1.00 87.12 128 VAL A C 1
ATOM 1002 O O . VAL A 1 128 ? -3.881 -13.426 -22.466 1.00 87.12 128 VAL A O 1
ATOM 1005 N N . ASP A 1 129 ? -3.159 -13.480 -20.332 1.00 83.88 129 ASP A N 1
ATOM 1006 C CA . ASP A 1 129 ? -2.635 -14.837 -20.411 1.00 83.88 129 ASP A CA 1
ATOM 1007 C C . ASP A 1 129 ? -3.770 -15.826 -20.134 1.00 83.88 129 ASP A C 1
ATOM 1009 O O . ASP A 1 129 ? -4.434 -15.778 -19.094 1.00 83.88 129 ASP A O 1
ATOM 1013 N N . LYS A 1 130 ? -4.019 -16.735 -21.080 1.00 83.44 130 LYS A N 1
ATOM 1014 C CA . LYS A 1 130 ? -4.961 -17.833 -20.865 1.00 83.44 130 LYS A CA 1
ATOM 1015 C C . LYS A 1 130 ? -4.323 -18.829 -19.899 1.00 83.44 130 LYS A C 1
ATOM 1017 O O . LYS A 1 130 ? -3.358 -19.500 -20.253 1.00 83.44 130 LYS A O 1
ATOM 1022 N N . ILE A 1 131 ? -4.890 -18.948 -18.704 1.00 79.06 131 ILE A N 1
ATOM 1023 C CA . ILE A 1 131 ? -4.527 -19.991 -17.744 1.00 79.06 131 ILE A CA 1
ATOM 1024 C C . ILE A 1 131 ? -5.579 -21.094 -17.843 1.00 79.06 131 ILE A C 1
ATOM 1026 O O . ILE A 1 131 ? -6.761 -20.864 -17.592 1.00 79.06 131 ILE A O 1
ATOM 1030 N N . GLU A 1 132 ? -5.156 -22.292 -18.238 1.00 80.81 132 GLU A N 1
ATOM 1031 C CA . GLU A 1 132 ? -6.000 -23.485 -18.201 1.00 80.81 132 GLU A CA 1
ATOM 1032 C C . GLU A 1 132 ? -5.812 -24.181 -16.851 1.00 80.81 132 GLU A C 1
ATOM 1034 O O . GLU A 1 132 ? -4.699 -24.549 -16.477 1.00 80.81 132 GLU A O 1
ATOM 1039 N N . HIS A 1 133 ? -6.900 -24.347 -16.100 1.00 80.38 133 HIS A N 1
ATOM 1040 C CA . HIS A 1 133 ? -6.894 -25.118 -14.863 1.00 80.38 133 HIS A CA 1
ATOM 1041 C C . H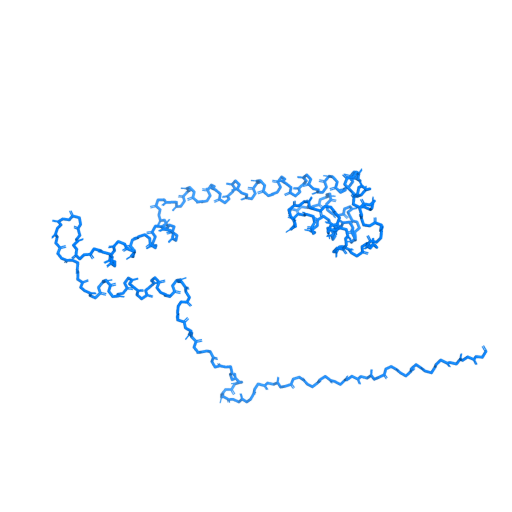IS A 1 133 ? -7.439 -26.515 -15.143 1.00 80.38 133 HIS A C 1
ATOM 1043 O O . HIS A 1 133 ? -8.646 -26.693 -15.298 1.00 80.38 133 HIS A O 1
ATOM 1049 N N . SER A 1 134 ? -6.548 -27.502 -15.186 1.00 86.00 134 SER A N 1
ATOM 1050 C CA . SER A 1 134 ? -6.900 -28.919 -15.239 1.00 86.00 134 SER A CA 1
ATOM 1051 C C . SER A 1 134 ? -6.378 -29.648 -14.004 1.00 86.00 134 SER A C 1
ATOM 1053 O O . SER A 1 134 ? -5.396 -29.241 -13.379 1.00 86.00 134 SER A O 1
ATOM 1055 N N . GLY A 1 135 ? -7.020 -30.758 -13.660 1.00 82.12 135 GLY A N 1
ATOM 1056 C CA . GLY A 1 135 ? -6.472 -31.763 -12.763 1.00 82.12 135 GLY A CA 1
ATOM 1057 C C . GLY A 1 135 ? -5.227 -32.431 -13.353 1.00 82.12 135 GLY A C 1
ATOM 1058 O O . GLY A 1 135 ? -4.786 -32.136 -14.471 1.00 82.12 135 GLY A O 1
ATOM 1059 N N . LYS A 1 136 ? -4.640 -33.346 -12.576 1.00 81.31 136 LYS A N 1
ATOM 1060 C CA . LYS A 1 136 ? -3.491 -34.148 -13.009 1.00 81.31 136 LYS A CA 1
ATOM 1061 C C . LYS A 1 136 ? -3.793 -34.808 -14.363 1.00 81.31 136 LYS A C 1
ATOM 1063 O O . LYS A 1 136 ? -4.870 -35.367 -14.541 1.00 81.31 136 LYS A O 1
ATOM 1068 N N . ASP A 1 137 ? -2.848 -34.712 -15.296 1.00 82.50 137 ASP A N 1
ATOM 1069 C CA . ASP A 1 137 ? -2.940 -35.277 -16.650 1.00 82.50 137 ASP A CA 1
ATOM 1070 C C . ASP A 1 137 ? -4.151 -34.781 -17.473 1.00 82.50 137 ASP A C 1
ATOM 1072 O O . ASP A 1 137 ? -4.644 -35.482 -18.352 1.00 82.50 137 ASP A O 1
ATOM 1076 N N . GLY A 1 138 ? -4.642 -33.565 -17.201 1.00 82.44 138 GLY A N 1
ATOM 1077 C CA . GLY A 1 138 ? -5.781 -32.986 -17.922 1.00 82.44 138 GLY A CA 1
ATOM 1078 C C . GLY A 1 138 ? -7.152 -33.424 -17.394 1.00 82.44 138 GLY A C 1
ATOM 1079 O O . GLY A 1 138 ? -8.161 -33.102 -18.015 1.00 82.44 138 GLY A O 1
ATOM 1080 N N . ALA A 1 139 ? -7.202 -34.152 -16.272 1.00 83.69 139 ALA A N 1
ATOM 1081 C CA . ALA A 1 139 ? -8.451 -34.601 -15.658 1.00 83.69 139 ALA A CA 1
ATOM 1082 C C . ALA A 1 139 ? -9.305 -33.435 -15.129 1.00 83.69 139 ALA A C 1
ATOM 1084 O O . ALA A 1 139 ? -8.813 -32.324 -14.929 1.00 83.69 139 ALA A O 1
ATOM 1085 N N . ASP A 1 140 ? -10.578 -33.696 -14.838 1.00 85.88 140 ASP A N 1
ATOM 1086 C CA . ASP A 1 140 ? -11.445 -32.712 -14.192 1.00 85.88 140 ASP A CA 1
ATOM 1087 C C . ASP A 1 140 ? -10.905 -32.320 -12.809 1.00 85.88 140 ASP A C 1
ATOM 1089 O O . ASP A 1 140 ? -10.330 -33.131 -12.072 1.00 85.88 140 ASP A O 1
ATOM 1093 N N . LEU A 1 141 ? -11.095 -31.052 -12.439 1.00 83.00 141 LEU A N 1
ATOM 1094 C CA . LEU A 1 141 ? -10.762 -30.589 -11.097 1.00 83.00 141 LEU A CA 1
ATOM 1095 C C . LEU A 1 141 ? -11.659 -31.291 -10.064 1.00 83.00 141 LEU A C 1
ATOM 1097 O O . LEU A 1 141 ? -12.858 -31.464 -10.305 1.00 83.00 141 LEU A O 1
ATOM 1101 N N . PRO A 1 142 ? -11.120 -31.660 -8.890 1.00 81.12 142 PRO A N 1
ATOM 1102 C CA . PRO A 1 142 ? -11.917 -32.281 -7.844 1.00 81.12 142 PRO A CA 1
ATOM 1103 C C . PRO A 1 142 ? -13.028 -31.326 -7.383 1.00 81.12 142 PRO A C 1
ATOM 1105 O O . PRO A 1 142 ? -12.769 -30.256 -6.833 1.00 81.12 142 PRO A O 1
ATOM 1108 N N . CYS A 1 143 ? -14.282 -31.726 -7.597 1.00 72.50 143 CYS A N 1
ATOM 1109 C CA . CYS A 1 143 ? -15.454 -31.026 -7.088 1.00 72.50 143 CYS A CA 1
ATOM 1110 C C . CYS A 1 143 ? -15.649 -31.364 -5.603 1.00 72.50 143 CYS A C 1
ATOM 1112 O O . CYS A 1 143 ? -15.877 -32.519 -5.241 1.00 72.50 143 CYS A O 1
ATOM 1114 N N . ILE A 1 144 ? -15.588 -30.355 -4.731 1.00 79.69 144 ILE A N 1
ATOM 1115 C CA . ILE A 1 144 ? -15.989 -30.513 -3.330 1.00 79.69 144 ILE A CA 1
ATOM 1116 C C . ILE A 1 144 ? -17.516 -30.452 -3.274 1.00 79.69 144 ILE A C 1
ATOM 1118 O O . ILE A 1 144 ? -18.117 -29.412 -3.536 1.00 79.69 144 ILE A O 1
ATOM 1122 N N . THR A 1 145 ? -18.146 -31.564 -2.903 1.00 79.94 145 THR A N 1
ATOM 1123 C CA . THR A 1 145 ? -19.586 -31.598 -2.623 1.00 79.94 145 THR A CA 1
ATOM 1124 C C . THR A 1 145 ? -19.824 -31.169 -1.175 1.00 79.94 145 THR A C 1
ATOM 1126 O O . THR A 1 145 ? -19.411 -31.860 -0.245 1.00 79.94 145 THR A O 1
ATOM 1129 N N . LEU A 1 146 ? -20.481 -30.024 -0.971 1.00 76.88 146 LEU A N 1
ATOM 1130 C CA . LEU A 1 146 ? -20.915 -29.573 0.353 1.00 76.88 146 LEU A CA 1
ATOM 1131 C C . LEU A 1 146 ? -22.314 -30.120 0.652 1.00 76.88 146 LEU A C 1
ATOM 1133 O O . LEU A 1 146 ? -23.302 -29.681 0.067 1.00 76.88 146 LEU A O 1
ATOM 1137 N N . ASN A 1 147 ? -22.400 -31.049 1.601 1.00 81.31 147 ASN A N 1
ATOM 1138 C CA . ASN A 1 147 ? -23.677 -31.515 2.129 1.00 81.31 147 ASN A CA 1
ATOM 1139 C C . ASN A 1 147 ? -24.104 -30.612 3.289 1.00 81.31 147 ASN A C 1
ATOM 1141 O O . ASN A 1 147 ? -23.542 -30.679 4.382 1.00 81.31 147 ASN A O 1
ATOM 1145 N N . PHE A 1 148 ? -25.111 -29.770 3.061 1.00 76.25 148 PHE A N 1
ATOM 1146 C CA . PHE A 1 148 ? -25.734 -28.997 4.131 1.00 76.25 148 PHE A CA 1
ATOM 1147 C C . PHE A 1 148 ? -26.632 -29.914 4.966 1.00 76.25 148 PHE A C 1
ATOM 1149 O O . PHE A 1 148 ? -27.713 -30.310 4.531 1.00 76.25 148 PHE A O 1
ATOM 1156 N 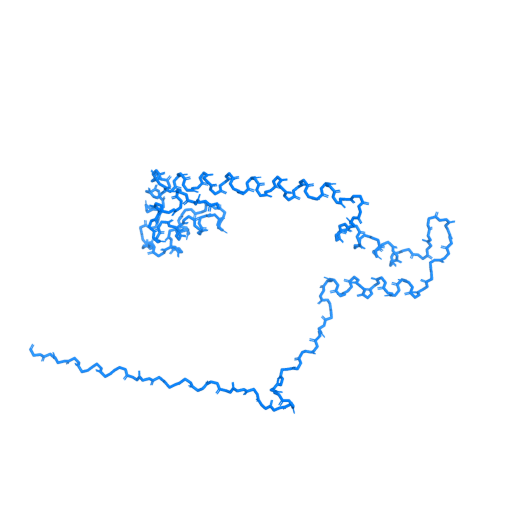N . ILE A 1 149 ? -26.193 -30.241 6.181 1.00 78.00 149 ILE A N 1
ATOM 1157 C CA . ILE A 1 149 ? -27.053 -30.875 7.182 1.00 78.00 149 ILE A CA 1
ATOM 1158 C C . ILE A 1 149 ? -27.993 -29.786 7.707 1.00 78.00 149 ILE A C 1
ATOM 1160 O O . ILE A 1 149 ? -27.542 -28.824 8.330 1.00 78.00 149 ILE A O 1
ATOM 1164 N N . LYS A 1 150 ? -29.300 -29.909 7.443 1.00 63.59 150 LYS A N 1
ATOM 1165 C CA . LYS A 1 150 ? -30.302 -29.081 8.128 1.00 63.59 150 LYS A CA 1
ATOM 1166 C C . LYS A 1 150 ? -30.247 -29.428 9.616 1.00 63.59 150 LYS A C 1
ATOM 1168 O O . LYS A 1 150 ? -30.434 -30.587 9.971 1.00 63.59 150 LYS A O 1
ATOM 1173 N N . SER A 1 151 ? -29.976 -28.443 10.471 1.00 58.91 151 SER A N 1
ATOM 1174 C CA . SER A 1 151 ? -30.121 -28.617 11.915 1.00 58.91 151 SER A CA 1
ATOM 1175 C C . SER A 1 151 ? -31.594 -28.872 12.223 1.00 58.91 151 SER A C 1
ATOM 1177 O O . SER A 1 151 ? -32.445 -28.046 11.884 1.00 58.91 151 SER A O 1
ATOM 1179 N N . ASP A 1 152 ? -31.884 -30.018 12.829 1.00 59.59 152 ASP A N 1
ATOM 1180 C CA . ASP A 1 152 ? -33.228 -30.399 13.245 1.00 59.59 152 ASP A CA 1
ATOM 1181 C C . ASP A 1 152 ? -33.604 -29.586 14.490 1.00 59.59 152 ASP A C 1
ATOM 1183 O O . ASP A 1 152 ? -33.367 -29.979 15.631 1.00 59.59 152 ASP A O 1
ATOM 1187 N N . THR A 1 153 ? -34.090 -28.365 14.271 1.00 53.97 153 THR A N 1
ATOM 1188 C CA . THR A 1 153 ? -34.588 -27.517 15.352 1.00 53.97 153 THR A CA 1
ATOM 1189 C C . THR A 1 153 ? -36.045 -27.878 15.620 1.00 53.97 153 THR A C 1
ATOM 1191 O O . THR A 1 153 ? -36.960 -27.137 15.260 1.00 53.97 153 THR A O 1
ATOM 1194 N N . THR A 1 154 ? -36.286 -29.010 16.282 1.00 45.88 154 THR A N 1
ATOM 1195 C CA . THR A 1 154 ? -37.549 -29.203 17.000 1.00 45.88 154 THR A CA 1
ATOM 1196 C C . THR A 1 154 ? -37.542 -28.273 18.212 1.00 45.88 154 THR A C 1
ATOM 1198 O O . THR A 1 154 ? -37.006 -28.604 19.270 1.00 45.88 154 THR A O 1
ATOM 1201 N N . ILE A 1 155 ? -38.111 -27.078 18.052 1.00 52.88 155 ILE A N 1
ATOM 1202 C CA . ILE A 1 155 ? -38.525 -26.241 19.180 1.00 52.88 155 ILE A CA 1
ATOM 1203 C C . ILE A 1 155 ? -39.672 -26.956 19.906 1.00 52.88 155 ILE A C 1
ATOM 1205 O O . ILE A 1 155 ? -40.829 -26.884 19.501 1.00 52.88 155 ILE A O 1
ATOM 1209 N N . ASN A 1 156 ? -39.341 -27.690 20.968 1.00 44.47 156 ASN A N 1
ATOM 1210 C CA . ASN A 1 156 ? -40.327 -28.184 21.923 1.00 44.47 156 ASN A CA 1
ATOM 1211 C C . ASN A 1 156 ? -40.781 -26.996 22.783 1.00 44.47 156 ASN A C 1
ATOM 1213 O O . ASN A 1 156 ? -40.097 -26.617 23.731 1.00 44.47 156 ASN A O 1
ATOM 1217 N N . ASN A 1 157 ? -41.917 -26.397 22.427 1.00 42.53 157 ASN A N 1
ATOM 1218 C CA . ASN A 1 157 ? -42.650 -25.509 23.326 1.00 42.53 157 ASN A CA 1
ATOM 1219 C C . ASN A 1 157 ? -43.501 -26.383 24.254 1.00 42.53 157 ASN A C 1
ATOM 1221 O O . ASN A 1 157 ? -44.598 -26.799 23.874 1.00 42.53 157 ASN A O 1
ATOM 1225 N N . GLY A 1 158 ? -42.954 -26.685 25.431 1.00 40.06 158 GLY A N 1
ATOM 1226 C CA . GLY A 1 158 ? -43.675 -27.221 26.587 1.00 40.06 158 GLY A CA 1
ATOM 1227 C C . GLY A 1 158 ? -43.735 -26.181 27.692 1.00 40.06 158 GLY A C 1
ATOM 1228 O O . GLY A 1 158 ? -42.720 -25.467 27.858 1.00 40.06 158 GLY A O 1
#

Foldseek 3Di:
DDLVLLVPDDQLLNQLLVVCVVVVNPQLVSQVRSPHDNVCRVVVSVVSCPDPSSVSSNVSVVVVVVVVVVVVVVVCVVCVVPDPDPVNLLVVLVCLQVDQADPVRHGDDPVSNVVSVVVNCVVVVVDDDDDDDADPPRHHDDDDDDDDDDDPPPPPPD

Organism: NCBI:txid359408

InterPro domains:
  IPR005335 Terminase small subunit [PF03592] (9-125)
  IPR038713 Terminase small subunit, N-terminal DNA-binding domain, HTH motif superfamily [G3DSA:1.10.10.1400] (6-69)
  IPR052404 SPP1-like small terminase [PTHR41328] (8-97)

Sequence (158 aa):
MDFEALSKLTSKQRAFLTHYLGNGQDGTKAAIAAGYSDKAASKQAYTLLNNPNVQAAWKEMGEVTSSHHAIVTEIREQYAANIASIFEIQEFWTKLVRSNKDENGDYIKLDARIRASELLAKNMGMFVDKIEHSGKDGADLPCITLNFIKSDTTINNG

Radius of gyration: 27.68 Å; chains: 1; bounding box: 68×46×62 Å